Protein AF-D8MC69-F1 (afdb_monomer_lite)

Organism: NCBI:txid762267

Secondary structure (DSSP, 8-state):
-HHHHHSSSHHHHHHHHHHHHHHHHHTTTS---S-S-STT-HHHHHHHHHHHHHHHHHHHHHHS-S-TTHHHHHHH-

Radius of gyration: 14.98 Å; chains: 1; bounding box: 36×17×42 Å

Structure (mmCIF, N/CA/C/O backbone):
data_AF-D8MC69-F1
#
_entry.id   AF-D8MC69-F1
#
loop_
_atom_site.group_PDB
_atom_site.id
_atom_site.type_symbol
_atom_site.label_atom_id
_atom_site.label_alt_id
_atom_site.label_comp_id
_atom_site.label_asym_id
_atom_site.label_entity_id
_atom_site.label_seq_id
_atom_site.pdbx_PDB_ins_code
_atom_site.Cartn_x
_atom_site.Cartn_y
_atom_site.Cartn_z
_atom_site.occupancy
_atom_site.B_iso_or_equiv
_atom_site.auth_seq_id
_atom_site.auth_comp_id
_atom_site.auth_asym_id
_atom_site.auth_atom_id
_atom_site.pdbx_PDB_model_num
ATOM 1 N N . TYR A 1 1 ? 4.926 -7.806 -7.420 1.00 82.44 1 TYR A N 1
ATOM 2 C CA . TYR A 1 1 ? 5.705 -7.511 -8.644 1.00 82.44 1 TYR A CA 1
ATOM 3 C C . TYR A 1 1 ? 5.851 -6.010 -8.871 1.00 82.44 1 TYR A C 1
ATOM 5 O O . TYR A 1 1 ? 6.987 -5.565 -8.932 1.00 82.44 1 TYR A O 1
ATOM 13 N N . ALA A 1 2 ? 4.761 -5.225 -8.905 1.00 81.12 2 ALA A N 1
ATOM 14 C CA . ALA A 1 2 ? 4.819 -3.760 -9.046 1.00 81.12 2 ALA A CA 1
ATOM 15 C C . ALA A 1 2 ? 5.795 -3.076 -8.066 1.00 81.12 2 ALA A C 1
ATOM 17 O O . ALA A 1 2 ? 6.709 -2.393 -8.501 1.00 81.12 2 ALA A O 1
ATOM 18 N N . ILE A 1 3 ? 5.716 -3.388 -6.770 1.00 82.94 3 ILE A N 1
ATOM 19 C CA . ILE A 1 3 ? 6.617 -2.829 -5.741 1.00 82.94 3 ILE A CA 1
ATOM 20 C C . ILE A 1 3 ? 8.111 -3.069 -6.054 1.00 82.94 3 ILE A C 1
ATOM 22 O O . ILE A 1 3 ? 8.943 -2.191 -5.854 1.00 82.94 3 ILE A O 1
ATOM 26 N N . LEU A 1 4 ? 8.464 -4.243 -6.596 1.00 84.50 4 LEU A N 1
ATOM 27 C CA . LEU A 1 4 ? 9.849 -4.585 -6.949 1.00 84.50 4 LEU A CA 1
ATOM 28 C C . LEU A 1 4 ? 10.374 -3.701 -8.093 1.00 84.50 4 LEU A C 1
ATOM 30 O O . LEU A 1 4 ? 11.517 -3.259 -8.047 1.00 84.50 4 LEU A O 1
ATOM 34 N N . ARG A 1 5 ? 9.546 -3.461 -9.121 1.00 85.62 5 ARG A N 1
ATOM 35 C CA . ARG A 1 5 ? 9.909 -2.669 -10.313 1.00 85.62 5 ARG A CA 1
ATOM 36 C C . ARG A 1 5 ? 9.859 -1.160 -10.081 1.00 85.62 5 ARG A C 1
A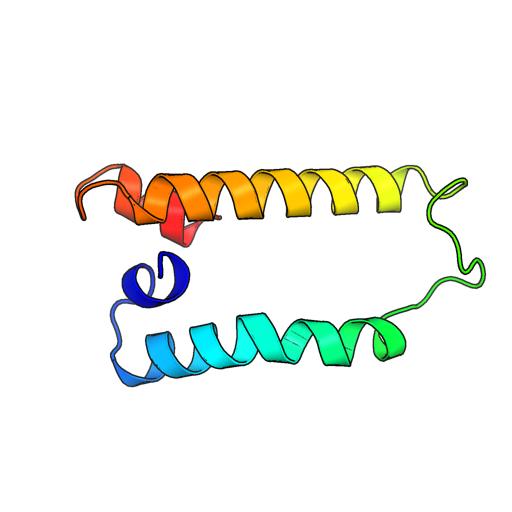TOM 38 O O . ARG A 1 5 ? 10.478 -0.426 -10.841 1.00 85.62 5 ARG A O 1
ATOM 45 N N . SER A 1 6 ? 9.138 -0.701 -9.061 1.00 84.31 6 SER A N 1
ATOM 46 C CA . SER A 1 6 ? 9.043 0.722 -8.726 1.00 84.31 6 SER A CA 1
ATOM 47 C C . SER A 1 6 ? 10.336 1.277 -8.120 1.00 84.31 6 SER A C 1
ATOM 49 O O . SER A 1 6 ? 10.592 2.476 -8.222 1.00 84.31 6 SER A O 1
ATOM 51 N N . ILE A 1 7 ? 11.181 0.425 -7.527 1.00 86.81 7 ILE A N 1
ATOM 52 C CA . ILE A 1 7 ? 12.439 0.838 -6.895 1.00 86.81 7 ILE A CA 1
ATOM 53 C C . ILE A 1 7 ? 13.605 0.629 -7.874 1.00 86.81 7 ILE A C 1
ATOM 55 O O . ILE A 1 7 ? 13.919 -0.517 -8.202 1.00 86.81 7 ILE A O 1
ATOM 59 N N . PRO A 1 8 ? 14.324 1.689 -8.295 1.00 86.19 8 PRO A N 1
ATOM 60 C CA . PRO A 1 8 ? 15.460 1.588 -9.214 1.00 86.19 8 PRO A CA 1
ATOM 61 C C . PRO A 1 8 ? 16.740 1.085 -8.508 1.00 86.19 8 PRO A C 1
ATOM 63 O O . PRO A 1 8 ? 17.832 1.613 -8.703 1.00 86.19 8 PRO A O 1
ATOM 66 N N . ASN A 1 9 ? 16.622 0.074 -7.641 1.00 91.62 9 ASN A N 1
ATOM 67 C CA . ASN A 1 9 ? 17.733 -0.559 -6.935 1.00 91.62 9 ASN A CA 1
ATOM 68 C C . ASN A 1 9 ? 17.449 -2.049 -6.701 1.00 91.62 9 ASN A C 1
ATOM 70 O O . ASN A 1 9 ? 16.393 -2.418 -6.188 1.00 91.62 9 ASN A O 1
ATOM 74 N N . LYS A 1 10 ? 18.429 -2.906 -7.011 1.00 83.62 10 LYS A N 1
ATOM 75 C CA . LYS A 1 10 ? 18.282 -4.366 -6.916 1.00 83.62 10 LYS A CA 1
ATOM 76 C C . LYS A 1 10 ? 18.055 -4.860 -5.483 1.00 83.62 10 LYS A C 1
ATOM 78 O O . LYS A 1 10 ? 17.207 -5.720 -5.273 1.00 83.62 10 LYS A O 1
ATOM 83 N N . LEU A 1 11 ? 18.793 -4.326 -4.507 1.00 89.94 11 LEU A N 1
ATOM 84 C CA . LEU A 1 11 ? 18.637 -4.694 -3.095 1.00 89.94 11 LEU A CA 1
ATOM 85 C C . LEU A 1 11 ? 17.384 -4.049 -2.496 1.00 89.94 11 LEU A C 1
ATOM 87 O O . LEU A 1 11 ? 16.612 -4.725 -1.821 1.00 89.94 11 LEU A O 1
ATOM 91 N N . GLY A 1 12 ? 17.151 -2.769 -2.794 1.00 89.69 12 GLY A N 1
ATOM 92 C CA . GLY A 1 12 ? 15.987 -2.023 -2.311 1.00 89.69 12 GLY A CA 1
ATOM 93 C C . GLY A 1 12 ? 14.661 -2.650 -2.741 1.00 89.69 12 GLY A C 1
ATOM 94 O O . GLY A 1 12 ? 13.776 -2.822 -1.908 1.00 89.69 12 GLY A O 1
ATOM 95 N N . GLY A 1 13 ? 14.550 -3.078 -4.003 1.00 88.88 13 GLY A N 1
ATOM 96 C CA . GLY A 1 13 ? 13.366 -3.779 -4.504 1.00 88.88 13 GLY A CA 1
ATOM 97 C C . GLY A 1 13 ? 13.075 -5.072 -3.736 1.00 88.88 13 GLY A C 1
ATOM 98 O O . GLY A 1 13 ? 11.936 -5.308 -3.332 1.00 88.88 13 GLY A O 1
ATOM 99 N N . VAL A 1 14 ? 14.096 -5.904 -3.495 1.00 90.75 14 VAL A N 1
ATOM 100 C CA . VAL A 1 14 ? 13.934 -7.174 -2.761 1.00 90.75 14 VAL A CA 1
ATOM 101 C C . VAL A 1 14 ? 13.525 -6.918 -1.311 1.00 90.75 14 VAL A C 1
ATOM 103 O O . VAL A 1 14 ? 12.601 -7.562 -0.814 1.00 90.75 14 VAL A O 1
ATOM 106 N N . LEU A 1 15 ? 14.165 -5.952 -0.649 1.00 90.81 15 LEU A N 1
ATOM 107 C CA . LEU A 1 15 ? 13.819 -5.571 0.720 1.00 90.81 15 LEU A CA 1
ATOM 108 C C . LEU A 1 15 ? 12.389 -5.033 0.816 1.00 90.81 15 LEU A C 1
ATOM 110 O O . LEU A 1 15 ? 11.668 -5.421 1.730 1.00 90.81 15 LEU A O 1
ATOM 114 N N . ALA A 1 16 ? 11.948 -4.207 -0.134 1.00 89.88 16 ALA A N 1
ATOM 115 C CA . ALA A 1 16 ? 10.582 -3.689 -0.160 1.00 89.88 16 ALA A CA 1
ATOM 116 C C . ALA A 1 16 ? 9.542 -4.789 -0.406 1.00 89.88 16 ALA A C 1
ATOM 118 O O . ALA A 1 16 ? 8.486 -4.791 0.225 1.00 89.88 16 ALA A O 1
ATOM 119 N N . LEU A 1 17 ? 9.847 -5.766 -1.266 1.00 89.56 17 LEU A N 1
ATOM 120 C CA . LEU A 1 17 ? 8.978 -6.924 -1.467 1.00 89.56 17 LEU A CA 1
ATOM 121 C C . LEU A 1 17 ? 8.835 -7.736 -0.177 1.00 89.56 17 LEU A C 1
ATOM 123 O O . LEU A 1 17 ? 7.717 -8.062 0.217 1.00 89.56 17 LEU A O 1
ATOM 127 N N . LEU A 1 18 ? 9.940 -8.020 0.513 1.00 89.94 18 LEU A N 1
ATOM 128 C CA . LEU A 1 18 ? 9.887 -8.710 1.802 1.00 89.94 18 LEU A CA 1
ATOM 129 C C . LEU A 1 18 ? 9.115 -7.881 2.837 1.00 89.94 18 LEU A C 1
ATOM 131 O O . LEU A 1 18 ? 8.205 -8.401 3.480 1.00 89.94 18 LEU A O 1
ATOM 135 N N . ALA A 1 19 ? 9.403 -6.583 2.942 1.00 87.31 19 ALA A N 1
ATOM 136 C CA . ALA A 1 19 ? 8.716 -5.673 3.854 1.00 87.31 19 ALA A CA 1
ATOM 137 C C . ALA A 1 19 ? 7.199 -5.622 3.602 1.00 87.31 19 ALA A C 1
ATOM 139 O O . ALA A 1 19 ? 6.434 -5.613 4.564 1.00 87.31 19 ALA A O 1
ATOM 140 N N . SER A 1 20 ? 6.756 -5.680 2.340 1.00 87.44 20 SER A N 1
ATOM 141 C CA . SER A 1 20 ? 5.328 -5.673 1.980 1.00 87.44 20 SER A CA 1
ATOM 142 C C . SER A 1 20 ? 4.548 -6.868 2.537 1.00 87.44 20 SER A C 1
ATOM 144 O O . SER A 1 20 ? 3.353 -6.761 2.790 1.00 87.44 20 SER A O 1
ATOM 146 N N . ILE A 1 21 ? 5.221 -7.996 2.780 1.00 89.00 21 ILE A N 1
ATOM 147 C CA . ILE A 1 21 ? 4.618 -9.180 3.401 1.00 89.00 21 ILE A CA 1
ATOM 148 C C . ILE A 1 21 ? 4.778 -9.103 4.921 1.00 89.00 21 ILE A C 1
ATOM 150 O O . ILE A 1 21 ? 3.827 -9.334 5.668 1.00 89.00 21 ILE A O 1
ATOM 154 N N . LEU A 1 22 ? 5.974 -8.736 5.394 1.00 88.50 22 LEU A N 1
ATOM 155 C CA . LEU A 1 22 ? 6.280 -8.662 6.824 1.00 88.50 22 LEU A CA 1
ATOM 156 C C . LEU A 1 22 ? 5.432 -7.612 7.558 1.00 88.50 22 LEU A C 1
ATOM 158 O O . LEU A 1 22 ? 5.142 -7.794 8.740 1.00 88.50 22 LEU A O 1
ATOM 162 N N . VAL A 1 23 ? 4.981 -6.554 6.873 1.00 89.81 23 VAL A N 1
ATOM 163 C CA . VAL A 1 23 ? 4.121 -5.514 7.461 1.00 89.81 23 VAL A CA 1
ATOM 164 C C . VAL A 1 23 ? 2.828 -6.086 8.050 1.00 89.81 23 VAL A C 1
ATOM 166 O O . VAL A 1 23 ? 2.336 -5.572 9.052 1.00 89.81 23 VAL A O 1
ATOM 169 N N . VAL A 1 24 ? 2.316 -7.201 7.512 1.00 86.62 24 VAL A N 1
ATOM 170 C CA . VAL A 1 24 ? 1.110 -7.865 8.034 1.00 86.62 24 VAL A CA 1
ATOM 171 C C . VAL A 1 24 ? 1.325 -8.358 9.470 1.00 86.62 24 VAL A C 1
ATOM 173 O O . VAL A 1 24 ? 0.412 -8.283 10.290 1.00 86.62 24 VAL A O 1
ATOM 176 N N . MET A 1 25 ? 2.544 -8.780 9.822 1.00 87.81 25 MET A N 1
ATOM 177 C CA . MET A 1 25 ? 2.879 -9.187 11.193 1.00 87.81 25 MET A CA 1
ATOM 178 C C . MET A 1 25 ? 2.968 -8.002 12.163 1.00 87.81 25 MET A C 1
ATOM 180 O O . MET A 1 25 ? 2.819 -8.191 13.369 1.00 87.81 25 MET A O 1
ATOM 184 N N . LEU A 1 26 ? 3.175 -6.781 11.658 1.00 87.56 26 LEU A N 1
ATOM 185 C CA . LEU A 1 26 ? 3.198 -5.559 12.469 1.00 87.56 26 LEU A CA 1
ATOM 186 C C . LEU A 1 26 ? 1.792 -5.023 12.774 1.00 87.56 26 LEU A C 1
ATOM 188 O O . LEU A 1 26 ? 1.624 -4.284 13.742 1.00 87.56 26 LEU A O 1
ATOM 192 N N . VAL A 1 27 ? 0.771 -5.418 12.006 1.00 85.81 27 VAL A N 1
ATOM 193 C CA . VAL A 1 27 ? -0.631 -4.997 12.1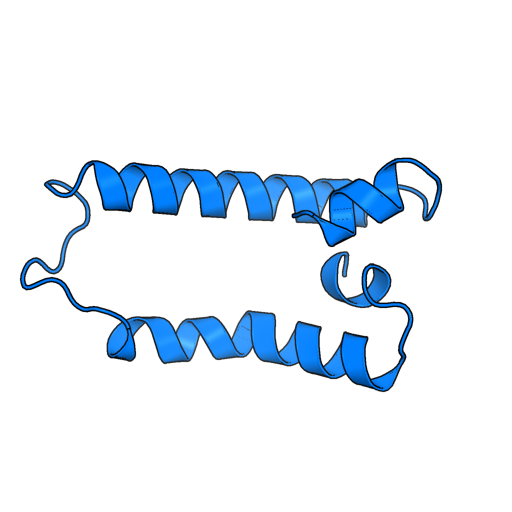93 1.00 85.81 27 VAL A CA 1
ATOM 194 C C . VAL A 1 27 ? -1.137 -5.131 13.641 1.00 85.81 27 VAL A C 1
ATOM 196 O O . VAL A 1 27 ? -1.699 -4.153 14.140 1.00 85.81 27 VAL A O 1
ATOM 199 N N . PRO A 1 28 ? -0.960 -6.263 14.358 1.00 80.69 28 PRO A N 1
ATOM 200 C CA . PRO A 1 28 ? -1.418 -6.375 15.745 1.00 80.69 28 PRO A CA 1
ATOM 201 C C . PRO A 1 28 ? -0.687 -5.428 16.706 1.00 80.69 28 PRO A C 1
ATOM 203 O O . PRO A 1 28 ? -1.292 -4.969 17.670 1.00 80.69 28 PRO A O 1
ATOM 206 N N . ILE A 1 29 ? 0.582 -5.104 16.438 1.00 88.31 29 ILE A N 1
ATOM 207 C CA . ILE A 1 29 ? 1.399 -4.212 17.278 1.00 88.31 29 ILE A CA 1
ATOM 208 C C . ILE A 1 29 ? 1.013 -2.745 17.044 1.00 88.31 29 ILE A C 1
ATOM 210 O O . ILE A 1 29 ? 0.966 -1.951 17.979 1.00 88.31 29 ILE A O 1
ATO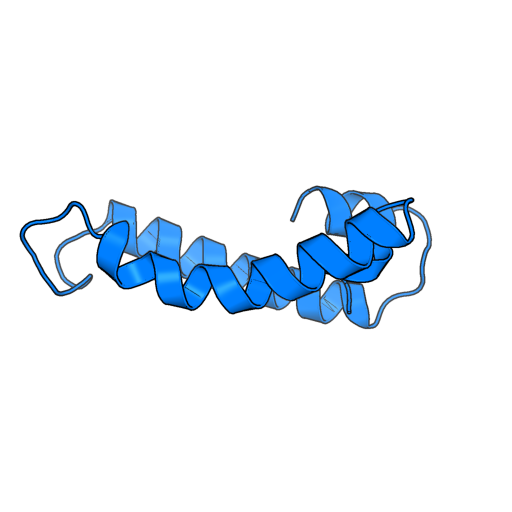M 214 N N . LEU A 1 30 ? 0.690 -2.386 15.799 1.00 86.75 30 LEU A N 1
ATOM 215 C CA . LEU A 1 30 ? 0.280 -1.033 15.409 1.00 86.75 30 LEU A CA 1
ATOM 216 C C . LEU A 1 30 ? -1.191 -0.725 15.741 1.00 86.75 30 LEU A C 1
ATOM 218 O O . LEU A 1 30 ? -1.667 0.385 15.490 1.00 86.75 30 LEU A O 1
ATOM 222 N N . HIS A 1 31 ? -1.936 -1.680 16.301 1.00 84.19 31 HIS A N 1
ATOM 223 C CA . HIS A 1 31 ? -3.326 -1.468 16.682 1.00 84.19 31 HIS A CA 1
ATOM 224 C C . HIS A 1 31 ? -3.432 -0.577 17.930 1.00 84.19 31 HIS A C 1
ATOM 226 O O . HIS A 1 31 ? -3.414 -1.045 19.064 1.00 84.19 31 HIS A O 1
ATOM 232 N N . THR A 1 32 ? -3.592 0.728 17.721 1.00 84.56 32 THR A N 1
ATOM 233 C CA . THR A 1 32 ? -3.679 1.730 18.801 1.00 84.56 32 THR A CA 1
ATOM 234 C C . THR A 1 32 ? -5.085 1.931 19.369 1.00 84.56 32 THR A C 1
ATOM 236 O O . THR A 1 32 ? -5.263 2.622 20.371 1.00 84.56 32 THR A O 1
ATOM 239 N N . SER A 1 33 ? -6.117 1.372 18.734 1.00 81.31 33 SER A N 1
ATOM 240 C CA . SER A 1 33 ? -7.497 1.591 19.166 1.00 81.31 33 SER A CA 1
ATOM 241 C C . SER A 1 33 ? -7.914 0.625 20.262 1.00 81.31 33 SER A C 1
ATOM 243 O O . SER A 1 33 ? -7.542 -0.540 20.268 1.00 81.31 33 SER A O 1
ATOM 245 N N . LYS A 1 34 ? -8.777 1.101 21.160 1.00 79.69 34 LYS A N 1
ATOM 246 C CA . LYS A 1 34 ? -9.431 0.257 22.167 1.00 79.69 34 LYS A CA 1
ATOM 247 C C . LYS A 1 34 ? -10.536 -0.622 21.569 1.00 79.69 34 LYS A C 1
ATOM 249 O O . LYS A 1 34 ? -10.982 -1.563 22.217 1.00 79.69 34 LYS A O 1
ATOM 254 N N . GLN A 1 35 ? -11.003 -0.307 20.357 1.00 82.69 35 GLN A N 1
ATOM 255 C CA . GLN A 1 35 ? -12.040 -1.066 19.665 1.00 82.69 35 GLN A CA 1
ATOM 256 C C . GLN A 1 35 ? -11.421 -1.996 18.623 1.00 82.69 35 GLN A C 1
ATOM 258 O O . GLN A 1 35 ? -10.811 -1.545 17.651 1.00 82.69 35 GLN A O 1
ATOM 263 N N . ARG A 1 36 ? -11.654 -3.301 18.807 1.00 79.12 36 ARG A N 1
ATOM 264 C CA . ARG A 1 36 ? -11.118 -4.362 17.943 1.00 79.12 36 ARG A CA 1
ATOM 265 C C . ARG A 1 36 ? -11.657 -4.303 16.509 1.00 79.12 36 ARG A C 1
ATOM 267 O O . ARG A 1 36 ? -10.938 -4.657 15.583 1.00 79.12 36 ARG A O 1
ATOM 274 N N . SER A 1 37 ? -12.907 -3.873 16.321 1.00 82.88 37 SER A N 1
ATOM 275 C CA . SER A 1 37 ? -13.541 -3.803 14.999 1.00 82.88 37 SER A CA 1
ATOM 276 C C . SER A 1 37 ? -13.375 -2.433 14.336 1.00 82.88 37 SER A C 1
ATOM 278 O O . SER A 1 37 ? -13.301 -1.399 15.000 1.00 82.88 37 SER A O 1
ATOM 280 N N . LEU A 1 38 ? -13.392 -2.430 13.002 1.00 83.38 38 LEU A N 1
ATOM 281 C CA . LEU A 1 38 ? -13.454 -1.228 12.172 1.00 83.38 38 LEU A CA 1
ATOM 282 C C . LEU A 1 38 ? -14.881 -0.665 12.045 1.00 83.38 38 LEU A C 1
ATOM 284 O O . LEU A 1 38 ? -15.030 0.465 11.594 1.00 83.38 38 LEU A O 1
ATOM 288 N N . THR A 1 39 ? -15.930 -1.395 12.451 1.00 81.12 39 THR A N 1
ATOM 289 C CA . THR A 1 39 ? -17.351 -1.029 12.235 1.00 81.12 39 THR A CA 1
ATOM 290 C C . THR A 1 39 ? -17.719 0.377 12.726 1.00 81.12 39 THR A C 1
ATOM 292 O O . THR A 1 39 ? -18.463 1.077 12.050 1.00 81.12 39 THR A O 1
ATOM 295 N N . PHE A 1 40 ? -17.162 0.825 13.854 1.00 83.81 40 PHE A N 1
ATOM 296 C CA . PHE A 1 40 ? -17.480 2.127 14.461 1.00 83.81 40 PHE A CA 1
ATOM 297 C C . PHE A 1 40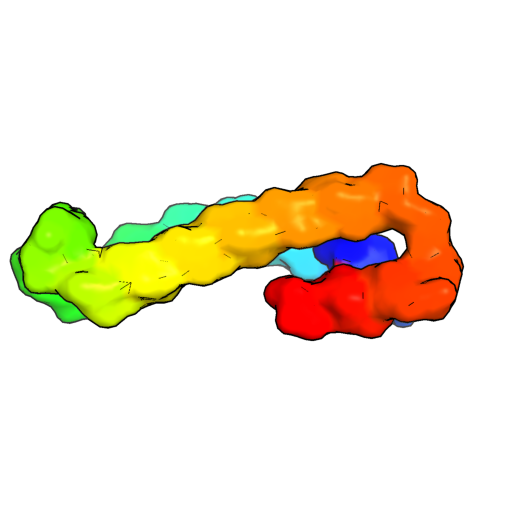 ? -16.348 3.157 14.319 1.00 83.81 40 PHE A C 1
ATOM 299 O O . PHE A 1 40 ? -16.275 4.124 15.075 1.00 83.81 40 PHE A O 1
ATOM 306 N N . ARG A 1 41 ? -15.430 2.947 13.365 1.00 85.69 41 ARG A N 1
ATOM 307 C CA . ARG A 1 41 ? -14.239 3.786 13.162 1.00 85.69 41 ARG A CA 1
ATOM 308 C C . ARG A 1 41 ? -14.203 4.337 11.730 1.00 85.69 41 ARG A C 1
ATOM 310 O O . ARG A 1 41 ? -13.432 3.823 10.922 1.00 85.69 41 ARG A O 1
ATOM 317 N N . PRO A 1 42 ? -14.980 5.388 11.401 1.00 85.75 42 PRO A N 1
ATOM 318 C CA . PRO A 1 42 ? -15.123 5.883 10.026 1.00 85.75 42 PRO A CA 1
ATOM 319 C C . PRO A 1 42 ? -13.784 6.278 9.383 1.00 85.75 42 PRO A C 1
ATOM 321 O O . PRO A 1 42 ? -13.520 5.916 8.242 1.00 85.75 42 PRO A O 1
ATOM 324 N N . ILE A 1 43 ? -12.880 6.917 10.136 1.00 88.19 43 ILE A N 1
ATOM 325 C CA . ILE A 1 43 ? -11.533 7.263 9.645 1.00 88.19 43 ILE A CA 1
ATOM 326 C C . ILE A 1 43 ? -10.734 6.000 9.295 1.00 88.19 43 ILE A C 1
ATOM 328 O O . ILE A 1 43 ? -10.089 5.929 8.256 1.00 88.19 43 ILE A O 1
ATOM 332 N N . SER A 1 44 ? -10.787 4.972 10.144 1.00 87.50 44 SER A N 1
ATOM 333 C CA . SER A 1 44 ? -10.055 3.725 9.903 1.00 87.50 44 SER A CA 1
ATOM 334 C C . SER A 1 44 ? -10.681 2.874 8.794 1.00 87.50 44 SER A C 1
ATOM 336 O O . SER A 1 44 ? -9.951 2.162 8.117 1.00 87.50 44 SER A O 1
ATOM 338 N N . GLN A 1 45 ? -11.995 2.970 8.566 1.00 87.19 45 GLN A N 1
ATOM 339 C CA . GLN A 1 45 ? -12.646 2.372 7.396 1.00 87.19 45 GLN A CA 1
ATOM 340 C C . GLN A 1 45 ? -12.193 3.042 6.101 1.00 87.19 45 GLN A C 1
ATOM 342 O O . GLN A 1 45 ? -11.857 2.336 5.156 1.00 87.19 45 GLN A O 1
ATOM 347 N N . LEU A 1 46 ? -12.140 4.378 6.063 1.00 91.69 46 LEU A N 1
ATOM 348 C CA . LEU A 1 46 ? -11.638 5.109 4.896 1.00 91.69 46 LEU A CA 1
ATOM 349 C C . LEU A 1 46 ? -10.194 4.713 4.571 1.00 91.69 46 LEU A C 1
ATOM 351 O O . LEU A 1 46 ? -9.909 4.389 3.424 1.00 91.69 46 LEU A O 1
ATOM 355 N N . LEU A 1 47 ? -9.317 4.653 5.581 1.00 89.31 47 LEU A N 1
ATOM 356 C CA . LEU A 1 47 ? -7.926 4.211 5.405 1.00 89.31 47 LEU A CA 1
ATOM 357 C C . LEU A 1 47 ? -7.815 2.742 4.962 1.00 89.31 47 LEU A C 1
ATOM 359 O O . LEU A 1 47 ? -6.933 2.386 4.184 1.00 89.31 47 LEU A O 1
ATOM 363 N N . PHE A 1 48 ? -8.705 1.871 5.444 1.00 89.38 48 PHE A N 1
ATOM 364 C CA . PHE A 1 48 ? -8.751 0.480 4.997 1.00 89.38 48 PHE A CA 1
ATOM 365 C C . PHE A 1 48 ? -9.157 0.382 3.522 1.00 89.38 48 PHE A C 1
ATOM 367 O O . PHE A 1 48 ? -8.500 -0.307 2.748 1.00 89.38 48 PHE A O 1
ATOM 374 N N . TRP A 1 49 ? -10.197 1.104 3.107 1.00 90.88 49 TRP A N 1
ATOM 375 C CA . TRP A 1 49 ? -10.636 1.114 1.712 1.00 90.88 49 TRP A CA 1
ATOM 376 C C . TRP A 1 49 ? -9.636 1.796 0.778 1.00 90.88 49 TRP A C 1
ATOM 378 O O . TRP A 1 49 ? -9.474 1.334 -0.349 1.00 90.88 49 TRP A O 1
ATOM 388 N N . SER A 1 50 ? -8.917 2.828 1.235 1.00 92.50 50 SER A N 1
ATOM 389 C CA . SER A 1 50 ? -7.821 3.407 0.452 1.00 92.50 50 SER A CA 1
ATOM 390 C C . SER A 1 50 ? -6.678 2.410 0.264 1.00 92.50 50 SER A C 1
ATOM 392 O O . SER A 1 50 ? -6.171 2.300 -0.844 1.00 92.50 50 SER A O 1
ATOM 394 N N . LEU A 1 51 ? -6.324 1.628 1.293 1.00 91.56 51 LEU A N 1
ATOM 395 C CA . LEU A 1 51 ? -5.331 0.553 1.169 1.00 91.56 51 LEU A CA 1
ATOM 396 C C . LEU A 1 51 ? -5.786 -0.531 0.177 1.00 91.56 51 LEU A C 1
ATOM 398 O O . LEU A 1 51 ? -4.993 -1.016 -0.623 1.00 91.56 51 LEU A O 1
ATOM 402 N N . VAL A 1 52 ? -7.069 -0.908 0.198 1.00 92.81 52 VAL A N 1
ATOM 403 C CA . VAL A 1 52 ? -7.627 -1.866 -0.773 1.00 92.81 52 VAL A CA 1
ATOM 404 C C . VAL A 1 52 ? -7.551 -1.311 -2.197 1.00 92.81 52 VAL A C 1
ATOM 406 O O . VAL A 1 52 ? -7.140 -2.029 -3.108 1.00 92.81 52 VAL A O 1
ATOM 409 N N . ALA A 1 53 ? -7.915 -0.042 -2.396 1.00 93.94 53 ALA A N 1
ATOM 410 C CA . ALA A 1 53 ? -7.803 0.619 -3.694 1.00 93.94 53 ALA A CA 1
ATOM 411 C C . ALA A 1 53 ? -6.347 0.669 -4.182 1.00 93.94 53 ALA A C 1
ATOM 413 O O . ALA A 1 53 ? -6.085 0.392 -5.351 1.00 93.94 53 ALA A O 1
ATOM 414 N N . ASP A 1 54 ? -5.406 0.939 -3.281 1.00 93.00 54 ASP A N 1
ATOM 415 C CA . ASP A 1 54 ? -3.978 0.969 -3.581 1.00 93.00 54 ASP A CA 1
ATOM 416 C C . ASP A 1 54 ? -3.443 -0.395 -4.051 1.00 93.00 54 ASP A C 1
ATOM 418 O O . ASP A 1 54 ? -2.835 -0.510 -5.116 1.00 93.00 54 ASP A O 1
ATOM 422 N N . VAL A 1 55 ? -3.799 -1.476 -3.348 1.00 91.88 55 VAL A N 1
ATOM 423 C CA . VAL A 1 55 ? -3.445 -2.849 -3.755 1.00 91.88 55 VAL A CA 1
ATOM 424 C C . VAL A 1 55 ? -4.006 -3.190 -5.143 1.00 91.88 55 VAL A C 1
ATOM 426 O O . VAL A 1 55 ? -3.337 -3.862 -5.938 1.00 91.88 55 VAL A O 1
ATOM 429 N N . ILE A 1 56 ? -5.213 -2.718 -5.472 1.00 93.88 56 ILE A N 1
ATOM 430 C CA . ILE A 1 56 ? -5.805 -2.892 -6.807 1.00 93.88 56 ILE A CA 1
ATOM 431 C C . ILE A 1 56 ? -4.991 -2.125 -7.861 1.00 93.88 56 ILE A C 1
ATOM 433 O O . ILE A 1 56 ? -4.664 -2.696 -8.906 1.00 93.88 56 ILE A O 1
ATOM 437 N N . ILE A 1 57 ? -4.606 -0.875 -7.583 1.00 91.94 57 ILE A N 1
ATOM 438 C CA . ILE A 1 57 ? -3.775 -0.056 -8.481 1.00 91.94 57 ILE A CA 1
ATOM 439 C C . ILE A 1 57 ? -2.412 -0.721 -8.706 1.00 91.94 57 ILE A C 1
ATOM 441 O O . ILE A 1 57 ? -1.998 -0.893 -9.853 1.00 91.94 57 ILE A O 1
ATOM 445 N N . LEU A 1 58 ? -1.739 -1.177 -7.647 1.00 90.94 58 LEU A N 1
ATOM 446 C CA . LEU A 1 58 ? -0.460 -1.888 -7.746 1.00 90.94 58 LEU A CA 1
ATOM 447 C C . LEU A 1 58 ? -0.582 -3.192 -8.544 1.00 90.94 58 LEU A C 1
ATOM 449 O O . LEU A 1 58 ? 0.322 -3.539 -9.309 1.00 90.94 58 LEU A O 1
ATOM 453 N N . THR A 1 59 ? -1.695 -3.914 -8.407 1.00 92.44 59 THR A N 1
ATOM 454 C CA . THR A 1 59 ? -1.962 -5.124 -9.202 1.00 92.44 59 THR A CA 1
ATOM 455 C C . THR A 1 59 ? -2.078 -4.787 -10.685 1.00 92.44 59 THR A C 1
ATOM 457 O O . THR A 1 59 ? -1.457 -5.446 -11.522 1.00 92.44 59 THR A O 1
ATOM 460 N N . TRP A 1 60 ? -2.813 -3.723 -11.006 1.00 91.19 60 TRP A N 1
ATOM 461 C CA . TRP A 1 60 ? -2.987 -3.246 -12.373 1.00 91.19 60 TRP A CA 1
ATOM 462 C C . TRP A 1 60 ? -1.668 -2.767 -12.999 1.00 91.19 60 TRP A C 1
ATOM 464 O O . TRP A 1 60 ? -1.295 -3.226 -14.080 1.00 91.19 60 TRP A O 1
ATOM 474 N N . ILE A 1 61 ? -0.904 -1.931 -12.290 1.00 92.31 61 ILE A N 1
ATOM 475 C CA . ILE A 1 61 ? 0.411 -1.441 -12.738 1.00 92.31 61 ILE A CA 1
ATOM 476 C C . ILE A 1 61 ? 1.409 -2.588 -12.910 1.00 92.31 61 ILE A C 1
ATOM 478 O O . ILE A 1 61 ? 2.253 -2.545 -13.806 1.00 92.31 61 ILE A O 1
ATOM 482 N N . GLY A 1 62 ? 1.294 -3.647 -12.108 1.00 90.00 62 GLY A N 1
ATOM 483 C CA . GLY A 1 62 ? 2.101 -4.853 -12.257 1.00 90.00 62 GLY A CA 1
ATOM 484 C C . GLY A 1 62 ? 2.001 -5.494 -13.646 1.00 90.00 62 GLY A C 1
ATOM 485 O O . GLY A 1 62 ? 3.001 -6.040 -14.107 1.00 90.00 62 GLY A O 1
ATOM 486 N N . GLY A 1 63 ? 0.845 -5.396 -14.310 1.00 88.88 63 GLY A N 1
ATOM 487 C CA . GLY A 1 63 ? 0.611 -5.939 -15.653 1.00 88.88 63 GLY A CA 1
ATOM 488 C C . GLY A 1 63 ? 0.920 -4.983 -16.812 1.00 88.88 63 GLY A C 1
ATOM 489 O O . GLY A 1 63 ? 0.941 -5.416 -17.960 1.00 88.88 63 GLY A O 1
ATOM 490 N N . MET A 1 64 ? 1.160 -3.700 -16.535 1.00 89.44 64 MET A N 1
ATOM 491 C CA . MET A 1 64 ? 1.436 -2.681 -17.556 1.00 89.44 64 MET A CA 1
ATOM 492 C C . MET A 1 64 ? 2.922 -2.634 -17.940 1.00 89.44 64 MET A C 1
ATOM 494 O O . MET A 1 64 ? 3.767 -3.031 -17.135 1.00 89.44 64 MET A O 1
ATOM 498 N N . PRO A 1 65 ? 3.297 -2.117 -19.124 1.00 88.50 65 PRO A N 1
ATOM 499 C CA . PRO A 1 65 ? 4.703 -1.925 -19.484 1.00 88.50 65 PRO A CA 1
ATOM 500 C C . PRO A 1 65 ? 5.418 -0.957 -18.524 1.00 88.50 65 PRO A C 1
ATOM 502 O O . PRO A 1 65 ? 4.795 -0.165 -17.809 1.00 88.50 65 PRO A O 1
ATOM 505 N N . VAL A 1 66 ? 6.750 -1.040 -18.465 1.00 86.12 66 VAL A N 1
ATOM 506 C CA . VAL A 1 66 ? 7.593 -0.161 -17.631 1.00 86.12 66 VAL A CA 1
ATOM 507 C C . VAL A 1 66 ? 7.874 1.135 -18.391 1.00 86.12 66 VAL A C 1
ATOM 509 O O . VAL A 1 66 ? 9.000 1.415 -18.783 1.00 86.12 66 VAL A O 1
ATOM 512 N N . GLU A 1 67 ? 6.818 1.909 -18.627 1.00 85.56 67 GLU A N 1
ATOM 513 C CA . GLU A 1 67 ? 6.861 3.161 -19.386 1.00 85.56 67 GLU A CA 1
ATOM 514 C C . GLU A 1 67 ? 6.204 4.302 -18.602 1.00 85.56 67 GLU A C 1
ATOM 516 O O . GLU A 1 67 ? 5.450 4.0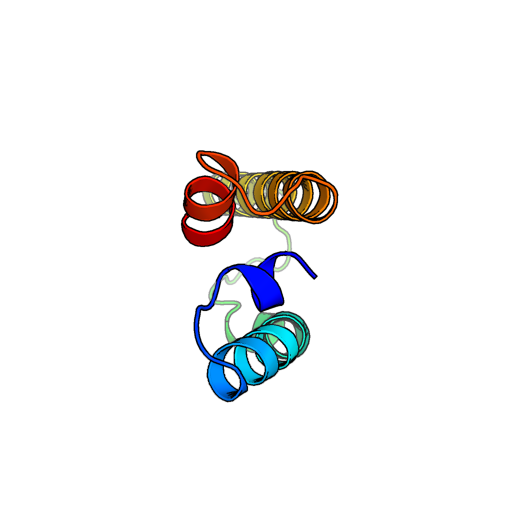86 -17.648 1.00 85.56 67 GLU A O 1
ATOM 521 N N . HIS A 1 68 ? 6.495 5.541 -18.994 1.00 86.25 68 HIS A N 1
ATOM 522 C CA . HIS A 1 68 ? 5.761 6.698 -18.494 1.00 86.25 68 HIS A CA 1
ATOM 523 C C . HIS A 1 68 ? 4.310 6.641 -19.012 1.00 86.25 68 HIS A C 1
ATOM 525 O O . HIS A 1 68 ? 4.127 6.419 -20.208 1.00 86.25 68 HIS A O 1
ATOM 531 N N . PRO A 1 69 ? 3.271 6.865 -18.181 1.00 88.12 69 PRO A N 1
ATOM 532 C CA . PRO A 1 69 ? 3.280 7.373 -16.799 1.00 88.12 69 PRO A CA 1
ATOM 533 C C . PRO A 1 69 ? 3.266 6.290 -15.699 1.00 88.12 69 PRO A C 1
ATOM 535 O O . PRO A 1 69 ? 3.288 6.614 -14.512 1.00 88.12 69 PRO A O 1
ATOM 538 N N . PHE A 1 70 ? 3.233 5.005 -16.058 1.00 89.06 70 PHE A N 1
ATOM 539 C CA . PHE A 1 70 ? 3.012 3.887 -15.130 1.00 89.06 70 PHE A CA 1
ATOM 540 C C . PHE A 1 70 ? 4.115 3.709 -14.082 1.00 89.06 70 PHE A C 1
ATOM 542 O O . PHE A 1 70 ? 3.840 3.227 -12.985 1.00 89.06 70 PHE A O 1
ATOM 549 N N . ILE A 1 71 ? 5.349 4.118 -14.392 1.00 87.88 71 ILE A N 1
ATOM 550 C CA . ILE A 1 71 ? 6.459 4.114 -13.425 1.00 87.88 71 ILE A CA 1
ATOM 551 C C . ILE A 1 71 ? 6.152 5.043 -12.245 1.00 87.88 71 ILE A C 1
ATOM 553 O O . ILE A 1 71 ? 6.290 4.632 -11.098 1.00 87.88 71 ILE A O 1
ATOM 557 N N . ILE A 1 72 ? 5.698 6.268 -12.526 1.00 90.50 72 ILE A N 1
ATOM 558 C CA . ILE A 1 72 ? 5.411 7.275 -11.496 1.00 90.50 72 ILE A CA 1
ATOM 559 C C . ILE A 1 72 ? 4.213 6.828 -10.660 1.00 90.50 72 ILE A C 1
ATOM 561 O O . ILE A 1 72 ? 4.257 6.897 -9.437 1.00 90.50 72 ILE A O 1
ATOM 565 N N . ILE A 1 73 ? 3.170 6.300 -11.305 1.00 89.75 73 ILE A N 1
AT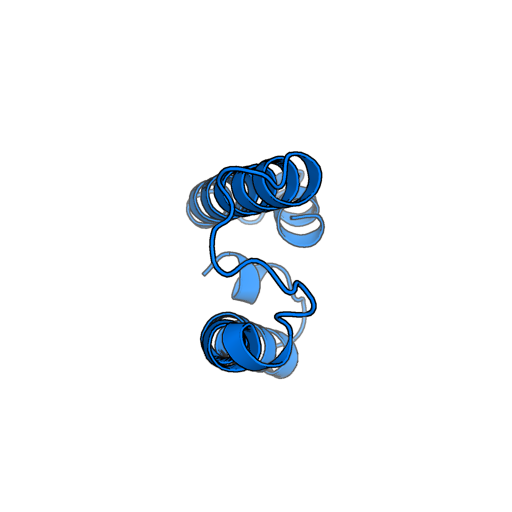OM 566 C CA . ILE A 1 73 ? 1.986 5.790 -10.601 1.00 89.75 73 ILE A CA 1
ATOM 567 C C . ILE A 1 73 ? 2.380 4.663 -9.639 1.00 89.75 73 ILE A C 1
ATOM 569 O O . ILE A 1 73 ? 1.979 4.689 -8.484 1.00 89.75 73 ILE A O 1
ATOM 573 N N . GLY A 1 74 ? 3.215 3.717 -10.077 1.00 88.19 74 GLY A N 1
ATOM 574 C CA . GLY A 1 74 ? 3.682 2.625 -9.220 1.00 88.19 74 GLY A CA 1
ATOM 575 C C . GLY A 1 74 ? 4.655 3.039 -8.111 1.00 88.19 74 GLY A C 1
ATOM 576 O O . GLY A 1 74 ? 4.919 2.223 -7.234 1.00 88.19 74 GLY A O 1
ATOM 577 N N . GLN A 1 75 ? 5.238 4.239 -8.170 1.00 88.00 75 GLN A N 1
ATOM 578 C CA . GLN A 1 75 ? 6.082 4.799 -7.106 1.00 88.00 75 GLN A CA 1
ATOM 579 C C . GLN A 1 75 ? 5.283 5.618 -6.087 1.00 88.00 75 GLN A C 1
ATOM 581 O O . GLN A 1 75 ? 5.732 5.770 -4.955 1.00 88.00 75 GLN A O 1
ATOM 586 N N . MET A 1 76 ? 4.149 6.181 -6.511 1.00 89.38 76 MET A N 1
ATOM 587 C CA . MET A 1 76 ? 3.273 7.011 -5.680 1.00 89.38 76 MET A CA 1
ATOM 588 C C . MET A 1 76 ? 2.204 6.207 -4.935 1.00 89.38 76 MET A C 1
ATOM 590 O O . MET A 1 76 ? 1.727 6.683 -3.908 1.00 89.38 76 MET A O 1
ATOM 594 N N . ALA A 1 77 ? 1.813 5.058 -5.494 1.00 84.44 77 ALA A N 1
ATOM 595 C CA . ALA A 1 77 ? 0.999 4.035 -4.843 1.00 84.44 77 ALA A CA 1
ATOM 596 C C . ALA A 1 77 ? 1.833 3.317 -3.770 1.00 84.44 77 ALA A C 1
ATOM 598 O O . ALA A 1 77 ? 1.509 3.440 -2.569 1.00 84.44 77 ALA A O 1
#

Foldseek 3Di:
DLQLLLDPDNVNSVVSVVCVVCVVVCVVVPPPDPDPDCPPPVVVVVVVVVVVVLVVLSVVLVPDDPDPPSSVSSNVD

Sequence (77 aa):
YAILRSIPNKLGGVLALLASILVVMLVPILHTSKQRSLTFRPISQLLFWSLVADVIILTWIGGMPVEHPFIIIGQMA

InterPro domains:
  IPR005798 Cytochrome b/b6, C-terminal [PF00032] (1-77)
  IPR005798 Cytochrome b/b6, C-terminal [PS51003] (1-77)
  IPR027387 Cytochrome b/b6-like domain superfamily [G3DSA:1.20.810.10] (1-77)
  IPR036150 Cytochrome b/b6, C-terminal domain superfamily [SSF81648] (1-77)

pLDDT: mean 87.68, std 3.5, range [79.12, 93.94]